Protein AF-A0AAE0B4L6-F1 (afdb_monomer_lite)

pLDDT: mean 79.81, std 15.78, range [35.91, 96.25]

Organism: NCBI:txid43782

Secondary structure (DSSP, 8-state):
--TT-HHHHHHTT-SEE-HHHHHHHHT-S--SSTTHHHHHHHHHIIIIIIS---TTS-EEHHHHHHHHSHHHHHHS-HHHHHHHHHHHHHHHHHTTHHHHHHHHHHHH-TT----------SSHHHHHHHHHHH-HHHHHHH----------------------

InterPro domains:
  IPR015410 Domain of unknown function DUF1985 [PF09331] (6-84)

Radius of gyration: 21.81 Å; chains: 1; bounding box: 64×35×58 Å

Sequence (164 aa):
MVQNGIHQRYFHGIAEVDYEQLRAVLRISVFEEQYDAMKLCLLYMLNWILMGLDEREKVPLWQIRLVEDLDTFDAFPWGAHVYRQSIIGFKNALNGRCVRYERRQQEKGADVHTVETYNIYGLPHALLVFAYEVIPELGTRFGTRRQIELSPHVCEDCTGADSS

Foldseek 3Di:
DPVPFLCCPQVVVDQWAAPVSLVVSLPDPDDPDPCSNVLSVVQVCLACPAQVHDSPDTRGPVSSVCSSPVVSVVVDPSVVVLVVSQVVQVCVFCPCVVVVVVVVCVVPDVPDPDDDDTDGTGPVVVVLVVCLVVPVVCVVPPHDDDPDPDPPPPPPDPPPDDDD

Structure (mmCIF, N/CA/C/O backbone):
data_AF-A0AAE0B4L6-F1
#
_entry.id   AF-A0AAE0B4L6-F1
#
loop_
_atom_site.group_PDB
_atom_site.id
_atom_site.type_symbol
_atom_site.label_atom_id
_atom_site.label_alt_id
_atom_site.label_comp_id
_atom_site.label_asym_id
_atom_site.label_entity_id
_atom_site.label_seq_id
_atom_site.pdbx_PDB_ins_code
_atom_site.Cartn_x
_atom_site.Cartn_y
_atom_site.Cartn_z
_atom_site.occupancy
_atom_site.B_iso_or_equiv
_atom_site.auth_seq_id
_atom_site.auth_comp_id
_atom_site.auth_asym_id
_atom_site.auth_atom_id
_atom_site.pdbx_PDB_model_num
ATOM 1 N N . MET A 1 1 ? 6.727 -12.264 -17.724 1.00 52.06 1 MET A N 1
ATOM 2 C CA . MET A 1 1 ? 7.721 -11.606 -16.848 1.00 52.06 1 MET A CA 1
ATOM 3 C C . MET A 1 1 ? 8.358 -10.500 -17.656 1.00 52.06 1 MET A C 1
ATOM 5 O O . MET A 1 1 ? 8.866 -10.803 -18.731 1.00 52.06 1 MET A O 1
ATOM 9 N N . VAL A 1 2 ? 8.291 -9.256 -17.181 1.00 64.44 2 VAL A N 1
ATOM 10 C CA . VAL A 1 2 ? 9.031 -8.153 -17.803 1.00 64.44 2 VAL A CA 1
ATOM 11 C C . VAL A 1 2 ? 10.515 -8.420 -17.546 1.00 64.44 2 VAL A C 1
ATOM 13 O O . VAL A 1 2 ? 10.955 -8.445 -16.398 1.00 64.44 2 VAL A O 1
ATOM 16 N N . GLN A 1 3 ? 11.278 -8.734 -18.596 1.00 67.62 3 GLN A N 1
ATOM 17 C CA . GLN A 1 3 ? 12.726 -8.892 -18.461 1.00 67.62 3 GLN A CA 1
ATOM 18 C C . GLN A 1 3 ? 13.325 -7.540 -18.055 1.00 67.62 3 GLN A C 1
ATOM 20 O O . GLN A 1 3 ? 12.967 -6.517 -18.632 1.00 67.62 3 GLN A O 1
ATOM 25 N N . ASN A 1 4 ? 14.216 -7.538 -17.057 1.00 79.00 4 ASN A N 1
ATOM 26 C CA . ASN A 1 4 ? 14.834 -6.324 -16.515 1.00 79.00 4 ASN A CA 1
ATOM 27 C C . ASN A 1 4 ? 13.851 -5.284 -15.937 1.00 79.00 4 ASN A C 1
ATOM 29 O O . ASN A 1 4 ? 14.134 -4.101 -16.025 1.00 79.00 4 ASN A O 1
ATOM 33 N N . GLY A 1 5 ? 12.722 -5.673 -15.334 1.00 87.19 5 GLY A N 1
ATOM 34 C CA . GLY A 1 5 ? 11.796 -4.723 -14.691 1.00 87.19 5 GLY A CA 1
ATOM 35 C C . GLY A 1 5 ? 12.376 -3.961 -13.481 1.00 87.19 5 GLY A C 1
ATOM 36 O O . GLY A 1 5 ? 13.512 -4.200 -13.057 1.00 87.19 5 GLY A O 1
ATOM 37 N N . ILE A 1 6 ? 11.587 -3.045 -12.897 1.00 91.56 6 ILE A N 1
ATOM 38 C CA . ILE A 1 6 ? 12.004 -2.224 -11.740 1.00 91.56 6 ILE A CA 1
ATOM 39 C C . ILE A 1 6 ? 12.461 -3.078 -10.553 1.00 91.56 6 ILE A C 1
ATOM 41 O O . ILE A 1 6 ? 13.328 -2.656 -9.786 1.00 91.56 6 ILE A O 1
ATOM 45 N N . HIS A 1 7 ? 11.925 -4.298 -10.426 1.00 91.25 7 HIS A N 1
ATOM 46 C CA . HIS A 1 7 ? 12.322 -5.250 -9.397 1.00 91.25 7 HIS A CA 1
ATOM 47 C C . HIS A 1 7 ? 13.790 -5.662 -9.526 1.00 91.25 7 HIS A C 1
ATOM 49 O O . HIS A 1 7 ? 14.533 -5.694 -8.544 1.00 91.25 7 HIS A O 1
ATOM 55 N N . GLN A 1 8 ? 14.221 -5.934 -10.756 1.00 91.06 8 GLN A N 1
ATOM 56 C CA . GLN A 1 8 ? 15.587 -6.344 -11.046 1.00 91.06 8 GLN A CA 1
ATOM 57 C C . GLN A 1 8 ? 16.552 -5.156 -10.992 1.00 91.06 8 GLN A C 1
ATOM 59 O O . GLN A 1 8 ? 17.636 -5.288 -10.423 1.00 91.06 8 GLN A O 1
ATOM 64 N N . ARG A 1 9 ? 16.158 -4.006 -11.558 1.00 91.50 9 ARG A N 1
ATOM 65 C CA . ARG A 1 9 ? 17.014 -2.812 -11.662 1.00 91.50 9 ARG A CA 1
ATOM 66 C C . ARG A 1 9 ? 17.319 -2.176 -10.310 1.00 91.50 9 ARG A C 1
ATOM 68 O O . ARG A 1 9 ? 18.478 -1.934 -9.995 1.00 91.50 9 ARG A O 1
ATOM 75 N N . TYR A 1 10 ? 16.288 -1.944 -9.498 1.00 91.69 10 TYR A N 1
ATOM 76 C CA . TYR A 1 10 ? 16.421 -1.145 -8.276 1.00 91.69 10 TYR A CA 1
ATOM 77 C C . TYR A 1 10 ? 16.519 -1.966 -6.998 1.00 91.69 10 TYR A C 1
ATOM 79 O O . TYR A 1 10 ? 17.064 -1.490 -6.006 1.00 91.69 10 TYR A O 1
ATOM 87 N N . PHE A 1 11 ? 16.005 -3.196 -7.012 1.00 91.31 11 PHE A N 1
ATOM 88 C CA . PHE A 1 11 ? 15.967 -4.054 -5.828 1.00 91.31 11 PHE A CA 1
ATOM 89 C C . PHE A 1 11 ? 16.789 -5.332 -5.988 1.00 91.31 11 PHE A C 1
ATOM 91 O O . PHE A 1 11 ? 16.707 -6.217 -5.143 1.00 91.31 11 PHE A O 1
ATOM 98 N N . HIS A 1 12 ? 17.573 -5.461 -7.063 1.00 90.06 12 HIS A N 1
ATOM 99 C CA . HIS A 1 12 ? 18.427 -6.626 -7.329 1.00 90.06 12 HIS A CA 1
ATOM 100 C C . HIS A 1 12 ? 17.689 -7.977 -7.256 1.00 90.06 12 HIS A C 1
ATOM 102 O O . HIS A 1 12 ? 18.294 -9.008 -6.963 1.00 90.06 12 HIS A O 1
ATOM 108 N N . GLY A 1 13 ? 16.375 -7.979 -7.497 1.00 86.06 13 GLY A N 1
ATOM 109 C CA . GLY A 1 13 ? 15.559 -9.189 -7.461 1.00 86.06 13 GLY A CA 1
ATOM 110 C C . GLY A 1 13 ? 15.255 -9.745 -6.061 1.00 86.06 13 GLY A C 1
ATOM 111 O O . GLY A 1 13 ? 14.821 -10.895 -5.964 1.00 86.06 13 GLY A O 1
ATOM 112 N N . ILE A 1 14 ? 15.453 -8.985 -4.974 1.00 87.50 14 ILE A N 1
ATOM 113 C CA . ILE A 1 14 ? 15.144 -9.462 -3.608 1.00 87.50 14 ILE A CA 1
ATOM 114 C C . ILE A 1 14 ? 13.656 -9.796 -3.437 1.00 87.50 14 ILE A C 1
ATOM 116 O O . ILE A 1 14 ? 12.787 -9.099 -3.945 1.00 87.50 14 ILE A O 1
ATOM 120 N N . ALA A 1 15 ? 13.332 -10.859 -2.703 1.00 79.38 15 ALA A N 1
ATOM 121 C CA . ALA A 1 15 ? 11.953 -11.353 -2.626 1.00 79.38 15 ALA A CA 1
ATOM 122 C C . ALA A 1 15 ? 10.975 -10.400 -1.914 1.00 79.38 15 ALA A C 1
ATOM 124 O O . ALA A 1 15 ? 9.778 -10.435 -2.189 1.00 79.38 15 ALA A O 1
ATOM 125 N N . GLU A 1 16 ? 11.472 -9.564 -1.007 1.00 82.38 16 GLU A N 1
ATOM 126 C CA . GLU A 1 16 ? 10.663 -8.651 -0.208 1.00 82.38 16 GLU A CA 1
ATOM 127 C C . GLU A 1 16 ? 11.381 -7.307 -0.124 1.00 82.38 16 GLU A C 1
ATOM 129 O O . GLU A 1 16 ? 12.568 -7.269 0.203 1.00 82.38 16 GLU A O 1
ATOM 134 N N . VAL A 1 17 ? 10.660 -6.226 -0.419 1.00 89.81 17 VAL A N 1
ATOM 135 C CA . VAL A 1 17 ? 11.187 -4.857 -0.371 1.00 89.81 17 VAL A CA 1
ATOM 136 C C . VAL A 1 17 ? 10.608 -4.163 0.851 1.00 89.81 17 VAL A C 1
ATOM 138 O O . VAL A 1 17 ? 9.386 -4.106 1.002 1.00 89.81 17 VAL A O 1
ATOM 141 N N . ASP A 1 18 ? 11.465 -3.655 1.729 1.00 90.44 18 ASP A N 1
ATOM 142 C CA . ASP A 1 18 ? 11.025 -2.877 2.888 1.00 90.44 18 ASP A CA 1
ATOM 143 C C . ASP A 1 18 ? 10.821 -1.386 2.557 1.00 90.44 18 ASP A C 1
ATOM 145 O O . ASP A 1 18 ? 11.126 -0.900 1.460 1.00 90.44 18 ASP A O 1
ATOM 149 N N . TYR A 1 19 ? 10.255 -0.660 3.522 1.00 89.44 19 TYR A N 1
ATOM 150 C CA . TYR A 1 19 ? 9.973 0.767 3.402 1.00 89.44 19 TYR A CA 1
ATOM 151 C C . TYR A 1 19 ? 11.219 1.604 3.097 1.00 89.44 19 TYR A C 1
ATOM 153 O O . TYR A 1 19 ? 11.190 2.452 2.203 1.00 89.44 19 TYR A O 1
ATOM 161 N N . GLU A 1 20 ? 12.315 1.375 3.820 1.00 90.62 20 GLU A N 1
ATOM 162 C CA . GLU A 1 20 ? 13.524 2.189 3.688 1.00 90.62 20 GLU A CA 1
ATOM 163 C C . GLU A 1 20 ? 14.239 1.915 2.366 1.00 90.62 20 GLU A C 1
ATOM 165 O O . GLU A 1 20 ? 14.732 2.849 1.734 1.00 90.62 20 GLU A O 1
ATOM 170 N N . GLN A 1 21 ? 14.220 0.672 1.884 1.00 91.62 21 GLN A N 1
ATOM 171 C CA . GLN A 1 21 ? 14.713 0.308 0.559 1.00 91.62 21 GLN A CA 1
ATOM 172 C C . GLN A 1 21 ? 13.936 1.033 -0.541 1.00 91.62 21 GLN A C 1
ATOM 174 O O . GLN A 1 21 ? 14.546 1.694 -1.385 1.00 91.62 21 GLN A O 1
ATOM 179 N N . LEU A 1 22 ? 12.599 0.975 -0.526 1.00 92.50 22 LEU A N 1
ATOM 180 C CA . LEU A 1 22 ? 11.791 1.685 -1.524 1.00 92.50 22 LEU A CA 1
ATOM 181 C C . LEU A 1 22 ? 12.002 3.202 -1.443 1.00 92.50 22 LEU A C 1
ATOM 183 O O . LEU A 1 22 ? 12.164 3.870 -2.467 1.00 92.50 22 LEU A O 1
ATOM 187 N N . ARG A 1 23 ? 12.036 3.756 -0.229 1.00 91.88 23 ARG A N 1
ATOM 188 C CA . ARG A 1 23 ? 12.247 5.188 -0.001 1.00 91.88 23 ARG A CA 1
ATOM 189 C C . ARG A 1 23 ? 13.632 5.646 -0.453 1.00 91.88 23 ARG A C 1
ATOM 191 O O . ARG A 1 23 ? 13.757 6.749 -0.982 1.00 91.88 23 ARG A O 1
ATOM 198 N N . ALA A 1 24 ? 14.660 4.823 -0.261 1.00 92.62 24 ALA A N 1
ATOM 199 C CA . ALA A 1 24 ? 16.007 5.098 -0.742 1.00 92.62 24 ALA A CA 1
ATOM 200 C C . ALA A 1 24 ? 16.040 5.178 -2.272 1.00 92.62 24 ALA A C 1
ATOM 202 O O . ALA A 1 24 ? 16.604 6.131 -2.806 1.00 92.62 24 ALA A O 1
ATOM 203 N N . VAL A 1 25 ? 15.370 4.252 -2.968 1.00 92.94 25 VAL A N 1
ATOM 204 C CA . VAL A 1 25 ? 15.267 4.279 -4.436 1.00 92.94 25 VAL A CA 1
ATOM 205 C C . VAL A 1 25 ? 14.502 5.516 -4.916 1.00 92.94 25 VAL A C 1
ATOM 207 O O . VAL A 1 25 ? 14.948 6.196 -5.836 1.00 92.94 25 VAL A O 1
ATOM 210 N N . LEU A 1 26 ? 13.395 5.875 -4.262 1.00 92.31 26 LEU A N 1
ATOM 211 C CA . LEU A 1 26 ? 12.612 7.071 -4.606 1.00 92.31 26 LEU A CA 1
ATOM 212 C C . LEU A 1 26 ? 13.369 8.394 -4.410 1.00 92.31 26 LEU A C 1
ATOM 214 O O . LEU A 1 26 ? 12.980 9.410 -4.981 1.00 92.31 26 LEU A O 1
ATOM 218 N N . ARG A 1 27 ? 14.438 8.407 -3.604 1.00 91.69 27 ARG A N 1
ATOM 219 C CA . ARG A 1 27 ? 15.303 9.585 -3.415 1.00 91.69 27 ARG A CA 1
ATOM 220 C C . ARG A 1 27 ? 16.350 9.750 -4.516 1.00 91.69 27 ARG A C 1
ATOM 222 O O . ARG A 1 27 ? 17.015 10.785 -4.548 1.00 91.69 27 ARG A O 1
ATOM 229 N N . ILE A 1 28 ? 16.529 8.755 -5.383 1.00 89.00 28 ILE A N 1
ATOM 230 C CA . ILE A 1 28 ? 17.474 8.837 -6.496 1.00 89.00 28 ILE A CA 1
ATOM 231 C C . ILE A 1 28 ? 16.958 9.876 -7.506 1.00 89.00 28 ILE A C 1
ATOM 233 O O . ILE A 1 28 ? 15.764 9.964 -7.777 1.00 89.00 28 ILE A O 1
ATOM 237 N N . SER A 1 29 ? 17.860 10.695 -8.052 1.00 73.31 29 SER A N 1
ATOM 238 C CA . SER A 1 29 ? 17.518 11.780 -8.985 1.00 73.31 29 SER A CA 1
ATOM 239 C C . SER A 1 29 ? 17.454 11.351 -10.453 1.00 73.31 29 SER A C 1
ATOM 241 O O . SER A 1 29 ? 16.950 12.102 -11.285 1.00 73.31 29 SER A O 1
ATOM 243 N N . VAL A 1 30 ? 17.974 10.167 -10.781 1.00 87.94 30 VAL A N 1
ATOM 244 C CA . VAL A 1 30 ? 18.053 9.636 -12.144 1.00 87.94 30 VAL A CA 1
ATOM 245 C C . VAL A 1 30 ? 17.480 8.225 -12.164 1.00 87.94 30 VAL A C 1
ATOM 247 O O . VAL A 1 30 ? 17.988 7.333 -11.487 1.00 87.94 30 VAL A O 1
ATOM 250 N N . PHE A 1 31 ? 16.427 8.035 -12.954 1.00 91.94 31 PHE A N 1
ATOM 251 C CA . PHE A 1 31 ? 15.825 6.733 -13.226 1.00 91.94 31 PHE A CA 1
ATOM 252 C C . PHE A 1 31 ? 16.225 6.259 -14.627 1.00 91.94 31 PHE A C 1
ATOM 254 O O . PHE A 1 31 ? 16.535 7.081 -15.488 1.00 91.94 31 PHE A O 1
ATOM 261 N N . GLU A 1 32 ? 16.253 4.943 -14.841 1.00 88.81 32 GLU A N 1
ATOM 262 C CA . GLU A 1 32 ? 16.696 4.346 -16.104 1.00 88.81 32 GLU A CA 1
ATOM 263 C C . GLU A 1 32 ? 15.618 4.505 -17.179 1.00 88.81 32 GLU A C 1
ATOM 265 O O . GLU A 1 32 ? 15.931 4.878 -18.306 1.00 88.81 32 GLU A O 1
ATOM 270 N N . GLU A 1 33 ? 14.349 4.298 -16.813 1.00 90.75 33 GLU A N 1
ATOM 271 C CA . GLU A 1 33 ? 13.206 4.462 -17.713 1.00 90.75 33 GLU A CA 1
ATOM 272 C C . GLU A 1 33 ? 12.289 5.617 -17.288 1.00 90.75 33 GLU A C 1
ATOM 274 O O . GLU A 1 33 ? 12.120 5.915 -16.101 1.00 90.75 33 GLU A O 1
ATOM 279 N N . GLN A 1 34 ? 11.604 6.215 -18.270 1.00 88.56 34 GLN A N 1
ATOM 280 C CA . GLN A 1 34 ? 10.700 7.360 -18.081 1.00 88.56 34 GLN A CA 1
ATOM 281 C C . GLN A 1 34 ? 9.617 7.118 -17.013 1.00 88.56 34 GLN A C 1
ATOM 283 O O . GLN A 1 34 ? 9.237 8.042 -16.294 1.00 88.56 34 GLN A O 1
ATOM 288 N N . TYR A 1 35 ? 9.106 5.887 -16.913 1.00 91.38 35 TYR A N 1
ATOM 289 C CA . TYR A 1 35 ? 7.986 5.542 -16.031 1.00 91.38 35 TYR A CA 1
ATOM 290 C C . TYR A 1 35 ? 8.407 4.902 -14.705 1.00 91.38 35 TYR A C 1
ATOM 292 O O . TYR A 1 35 ? 7.542 4.582 -13.889 1.00 91.38 35 TYR A O 1
ATOM 300 N N . ASP A 1 36 ? 9.703 4.728 -14.449 1.00 93.38 36 ASP A N 1
ATOM 301 C CA . ASP A 1 36 ? 10.171 4.019 -13.253 1.00 93.38 36 ASP A CA 1
ATOM 302 C C . ASP A 1 36 ? 9.845 4.772 -11.969 1.00 93.38 36 ASP A C 1
ATOM 304 O O . ASP A 1 36 ? 9.314 4.183 -11.028 1.00 93.38 36 ASP A O 1
ATOM 308 N N . ALA A 1 37 ? 10.061 6.089 -11.962 1.00 92.81 37 ALA A N 1
ATOM 309 C CA . ALA A 1 37 ? 9.681 6.942 -10.841 1.00 92.81 37 ALA A CA 1
ATOM 310 C C . ALA A 1 37 ? 8.182 6.815 -10.525 1.00 92.81 37 ALA A C 1
ATOM 312 O O . ALA A 1 37 ? 7.794 6.623 -9.376 1.00 92.81 37 ALA A O 1
ATOM 313 N N . MET A 1 38 ? 7.333 6.864 -11.558 1.00 94.19 38 MET A N 1
ATOM 314 C CA . MET A 1 38 ? 5.882 6.739 -11.412 1.00 94.19 38 MET A CA 1
ATOM 315 C C . MET A 1 38 ? 5.492 5.373 -10.843 1.00 94.19 38 MET A C 1
ATOM 317 O O . MET A 1 38 ? 4.707 5.308 -9.901 1.00 94.19 38 MET A O 1
ATOM 321 N N . LYS A 1 39 ? 6.064 4.288 -11.371 1.00 94.81 39 LYS A N 1
ATOM 322 C CA . LYS A 1 39 ? 5.835 2.920 -10.893 1.00 94.81 39 LYS A CA 1
ATOM 323 C C . LYS A 1 39 ? 6.205 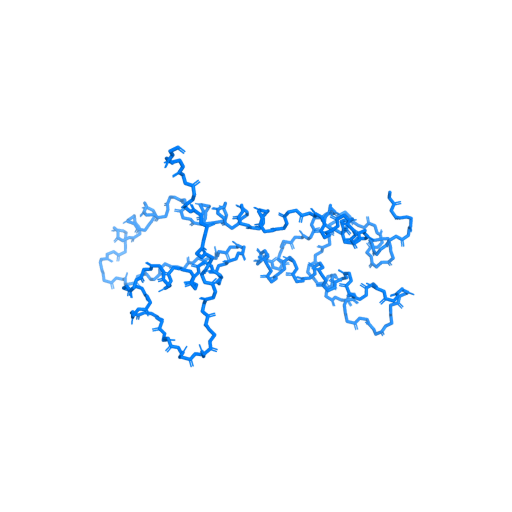2.766 -9.413 1.00 94.81 39 LYS A C 1
ATOM 325 O O . LYS A 1 39 ? 5.409 2.280 -8.611 1.00 94.81 39 LYS A O 1
ATOM 330 N N . LEU A 1 40 ? 7.377 3.253 -9.017 1.00 94.25 40 LEU A N 1
ATOM 331 C CA . LEU A 1 40 ? 7.816 3.233 -7.620 1.00 94.25 40 LEU A CA 1
ATOM 332 C C . LEU A 1 40 ? 6.910 4.089 -6.718 1.00 94.25 40 LEU A C 1
ATOM 334 O O . LEU A 1 40 ? 6.575 3.671 -5.608 1.00 94.25 40 LEU A O 1
ATOM 338 N N . CYS A 1 41 ? 6.451 5.246 -7.204 1.00 94.00 41 CYS A N 1
ATOM 339 C CA . CYS A 1 41 ? 5.470 6.075 -6.503 1.00 94.00 41 CYS A CA 1
ATOM 340 C C . CYS A 1 41 ? 4.125 5.356 -6.337 1.00 94.00 41 CYS A C 1
ATOM 342 O O . CYS A 1 41 ? 3.537 5.425 -5.261 1.00 94.00 41 CYS A O 1
ATOM 344 N N . LEU A 1 42 ? 3.645 4.631 -7.353 1.00 94.75 42 LEU A N 1
ATOM 345 C CA . LEU A 1 42 ? 2.422 3.829 -7.254 1.00 94.75 42 LEU A CA 1
ATOM 346 C C . LEU A 1 42 ? 2.557 2.737 -6.188 1.00 94.75 42 LEU A C 1
ATOM 348 O O . LEU A 1 42 ? 1.658 2.599 -5.361 1.00 94.75 42 LEU A O 1
ATOM 352 N N . LEU A 1 43 ? 3.692 2.025 -6.139 1.00 94.12 43 LEU A N 1
ATOM 353 C CA . LEU A 1 43 ? 3.972 1.056 -5.068 1.00 94.12 43 LEU A CA 1
ATOM 354 C C . LEU A 1 43 ? 3.940 1.709 -3.688 1.00 94.12 43 LEU A C 1
ATOM 356 O O . LEU A 1 43 ? 3.325 1.162 -2.770 1.00 94.12 43 LEU A O 1
ATOM 360 N N . TYR A 1 44 ? 4.568 2.877 -3.551 1.00 92.75 44 TYR A N 1
ATOM 361 C CA . TYR A 1 44 ? 4.603 3.621 -2.297 1.00 92.75 44 TYR A CA 1
ATOM 362 C C . TYR A 1 44 ? 3.202 4.053 -1.847 1.00 92.75 44 TYR A C 1
ATOM 364 O O . TYR A 1 44 ? 2.786 3.764 -0.723 1.00 92.75 44 TYR A O 1
ATOM 372 N N . MET A 1 45 ? 2.444 4.701 -2.736 1.00 90.81 45 MET A N 1
ATOM 373 C CA . MET A 1 45 ? 1.090 5.159 -2.429 1.00 90.81 45 MET A CA 1
ATOM 374 C C . MET A 1 45 ? 0.170 3.986 -2.093 1.00 90.81 45 MET A C 1
ATOM 376 O O . MET A 1 45 ? -0.556 4.033 -1.103 1.00 90.81 45 MET A O 1
ATOM 380 N N . LEU A 1 46 ? 0.229 2.905 -2.869 1.00 91.19 46 LEU A N 1
ATOM 381 C CA . LEU A 1 46 ? -0.576 1.717 -2.623 1.00 91.19 46 LEU A CA 1
ATOM 382 C C . LEU A 1 46 ? -0.307 1.132 -1.228 1.00 91.19 46 LEU A C 1
ATOM 384 O O . LEU A 1 46 ? -1.246 0.859 -0.483 1.00 91.19 46 LEU A O 1
ATOM 388 N N . ASN A 1 47 ? 0.963 0.956 -0.863 1.00 89.44 47 ASN A N 1
ATOM 389 C CA . ASN A 1 47 ? 1.329 0.254 0.362 1.00 89.44 47 ASN A CA 1
ATOM 390 C C . ASN A 1 47 ? 1.126 1.099 1.625 1.00 89.44 47 ASN A C 1
ATOM 392 O O . ASN A 1 47 ? 0.408 0.677 2.534 1.00 89.44 47 ASN A O 1
ATOM 396 N N . TRP A 1 48 ? 1.685 2.305 1.677 1.00 86.62 48 TRP A N 1
ATOM 397 C CA . TRP A 1 48 ? 1.681 3.101 2.912 1.00 86.62 48 TRP A CA 1
ATOM 398 C C . TRP A 1 48 ? 0.540 4.110 2.999 1.00 86.62 48 TRP A C 1
ATOM 400 O O . TRP A 1 48 ? 0.130 4.451 4.104 1.00 86.62 48 TRP A O 1
ATOM 410 N N . ILE A 1 49 ? -0.016 4.566 1.873 1.00 83.62 49 ILE A N 1
ATOM 411 C CA . ILE A 1 49 ? -1.145 5.510 1.896 1.00 83.62 49 ILE A CA 1
ATOM 412 C C . ILE A 1 49 ? -2.472 4.752 1.850 1.00 83.62 49 ILE A C 1
ATOM 414 O O . ILE A 1 49 ? -3.338 4.974 2.693 1.00 83.62 49 ILE A O 1
ATOM 418 N N . LEU A 1 50 ? -2.637 3.850 0.880 1.00 83.75 50 LEU A N 1
ATOM 419 C CA . LEU A 1 50 ? -3.925 3.211 0.612 1.00 83.75 50 LEU A CA 1
ATOM 420 C C . LEU A 1 50 ? -4.177 1.979 1.491 1.00 83.75 50 LEU A C 1
ATOM 422 O O . LEU A 1 50 ? -5.286 1.792 1.987 1.00 83.75 50 LEU A O 1
ATOM 426 N N . MET A 1 51 ? -3.161 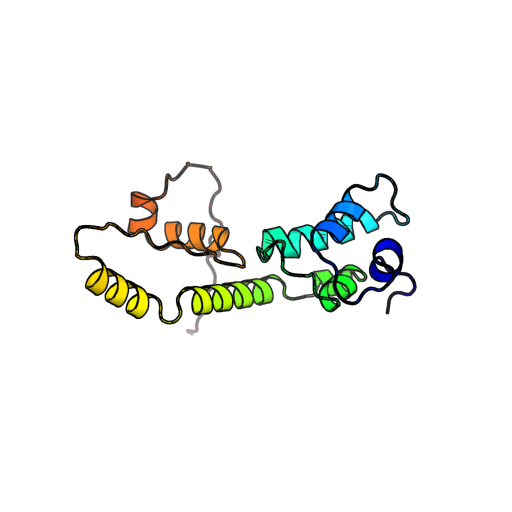1.136 1.687 1.00 83.12 51 MET A N 1
ATOM 427 C CA . MET A 1 51 ? -3.232 -0.018 2.591 1.00 83.12 51 MET A CA 1
ATOM 428 C C . MET A 1 51 ? -2.768 0.313 4.014 1.00 83.12 51 MET A C 1
ATOM 430 O O . MET A 1 51 ? -2.959 -0.505 4.912 1.00 83.12 51 MET A O 1
ATOM 434 N N . GLY A 1 52 ? -2.195 1.499 4.235 1.00 79.44 52 GLY A N 1
ATOM 435 C CA . GLY A 1 52 ? -1.765 1.961 5.552 1.00 79.44 52 GLY A CA 1
ATOM 436 C C . GLY A 1 52 ? -0.749 1.041 6.227 1.00 79.44 52 GLY A C 1
ATOM 437 O O . GLY A 1 52 ? -0.793 0.933 7.447 1.00 79.44 52 GLY A O 1
ATOM 438 N N . LEU A 1 53 ? 0.088 0.329 5.461 1.00 81.62 53 LEU A N 1
ATOM 439 C CA . LEU A 1 53 ? 1.056 -0.634 5.993 1.00 81.62 53 LEU A CA 1
ATOM 440 C C . LEU A 1 53 ? 1.985 0.008 7.029 1.00 81.62 53 LEU A C 1
ATOM 442 O O . LEU A 1 53 ? 2.375 1.168 6.908 1.00 81.62 53 LEU A O 1
ATOM 446 N N . ASP A 1 54 ? 2.348 -0.775 8.045 1.00 79.75 54 ASP A N 1
ATOM 447 C CA . ASP A 1 54 ? 3.399 -0.395 8.989 1.00 79.75 54 ASP A CA 1
ATOM 448 C C . ASP A 1 54 ? 4.744 -0.306 8.245 1.00 79.75 54 ASP A C 1
ATOM 450 O O . ASP A 1 54 ? 4.983 -1.058 7.301 1.00 79.75 54 ASP A O 1
ATOM 454 N N . GLU A 1 55 ? 5.660 0.562 8.674 1.00 78.31 55 GLU A N 1
ATOM 455 C CA . GLU A 1 55 ? 7.015 0.641 8.097 1.00 78.31 55 GLU A CA 1
ATOM 456 C C . GLU A 1 55 ? 7.794 -0.678 8.262 1.00 78.31 55 GLU A C 1
ATOM 458 O O . GLU A 1 55 ? 8.752 -0.938 7.535 1.00 78.31 55 GLU A O 1
ATOM 463 N N . ARG A 1 56 ? 7.367 -1.526 9.208 1.00 81.62 56 ARG A N 1
ATOM 464 C CA . ARG A 1 56 ? 7.909 -2.875 9.438 1.00 81.62 56 ARG A CA 1
ATOM 465 C C . ARG A 1 56 ? 7.424 -3.910 8.428 1.00 81.62 56 ARG A C 1
ATOM 467 O O . ARG A 1 56 ? 8.053 -4.961 8.299 1.00 81.62 56 ARG A O 1
ATOM 474 N N . GLU A 1 57 ? 6.298 -3.650 7.774 1.00 84.75 57 GLU A N 1
ATOM 475 C CA . GLU A 1 57 ? 5.739 -4.551 6.776 1.00 84.75 57 GLU A CA 1
ATOM 476 C C . GLU A 1 57 ? 6.453 -4.360 5.438 1.00 84.75 57 GLU A C 1
ATOM 478 O O . GLU A 1 57 ? 6.880 -3.261 5.074 1.00 84.75 57 GLU A O 1
ATOM 483 N N . LYS A 1 58 ? 6.589 -5.455 4.693 1.00 89.44 58 LYS A N 1
ATOM 484 C CA . LYS A 1 58 ? 7.295 -5.458 3.412 1.00 89.44 58 LYS A CA 1
ATOM 485 C C . LYS A 1 58 ? 6.314 -5.504 2.255 1.00 89.44 58 LYS A C 1
ATOM 487 O O . LYS A 1 58 ? 5.274 -6.159 2.329 1.00 89.44 58 LYS A O 1
ATOM 492 N N . VAL A 1 59 ? 6.683 -4.860 1.153 1.00 90.31 59 VAL A N 1
ATOM 493 C CA . VAL A 1 59 ? 5.913 -4.905 -0.088 1.00 90.31 59 VAL A CA 1
ATOM 494 C C . VAL A 1 59 ? 5.996 -6.318 -0.659 1.00 90.31 59 VAL A C 1
ATOM 496 O O . VAL A 1 59 ? 7.098 -6.808 -0.941 1.00 90.31 59 VAL A O 1
ATOM 499 N N . PRO A 1 60 ? 4.857 -6.996 -0.861 1.00 89.19 60 PRO A N 1
ATOM 500 C CA . PRO A 1 60 ? 4.867 -8.339 -1.399 1.00 89.19 60 PRO A CA 1
ATOM 501 C C . PRO A 1 60 ? 5.243 -8.318 -2.884 1.00 89.19 60 PRO A C 1
ATOM 503 O O . PRO A 1 60 ? 4.760 -7.496 -3.666 1.00 89.19 60 PRO A O 1
ATOM 506 N N . LEU A 1 61 ? 6.053 -9.293 -3.300 1.00 89.69 61 LEU A N 1
ATOM 507 C CA . LEU A 1 61 ? 6.603 -9.381 -4.657 1.00 89.69 61 LEU A CA 1
ATOM 508 C C . LEU A 1 61 ? 5.552 -9.307 -5.773 1.00 89.69 61 LEU A C 1
ATOM 510 O O . LEU A 1 61 ? 5.813 -8.766 -6.846 1.00 89.69 61 LEU A O 1
ATOM 514 N N . TRP A 1 62 ? 4.359 -9.859 -5.541 1.00 91.12 62 TRP A N 1
ATOM 515 C CA . TRP A 1 62 ? 3.297 -9.843 -6.544 1.00 91.12 62 TRP A CA 1
ATOM 516 C C . TRP A 1 62 ? 2.841 -8.420 -6.885 1.00 91.12 62 TRP A C 1
ATOM 518 O O . TRP A 1 62 ? 2.511 -8.184 -8.039 1.00 91.12 62 TRP A O 1
ATOM 528 N N . GLN A 1 63 ? 2.880 -7.472 -5.943 1.00 91.81 63 GLN A N 1
ATOM 529 C CA . GLN A 1 63 ? 2.530 -6.070 -6.207 1.00 91.81 63 GLN A CA 1
ATOM 530 C C . GLN A 1 63 ? 3.605 -5.369 -7.029 1.00 91.81 63 GLN A C 1
ATOM 532 O O . GLN A 1 63 ? 3.280 -4.621 -7.946 1.00 91.81 63 GLN A O 1
ATOM 537 N N . ILE A 1 64 ? 4.878 -5.654 -6.740 1.00 92.00 64 ILE A N 1
ATOM 538 C CA . ILE A 1 64 ? 6.013 -5.125 -7.507 1.00 92.00 64 ILE A CA 1
ATOM 539 C C . ILE A 1 64 ? 5.891 -5.563 -8.968 1.00 92.00 64 ILE A C 1
ATOM 541 O O . ILE A 1 64 ? 5.956 -4.737 -9.873 1.00 92.00 64 ILE A O 1
ATOM 545 N N . ARG A 1 65 ? 5.618 -6.853 -9.188 1.00 90.56 65 ARG A N 1
ATOM 546 C CA . ARG A 1 65 ? 5.386 -7.415 -10.526 1.00 90.56 65 ARG A CA 1
ATOM 547 C C . ARG A 1 65 ? 4.154 -6.841 -11.209 1.00 90.56 65 ARG A C 1
ATOM 549 O O . ARG A 1 65 ? 4.139 -6.727 -12.426 1.00 90.56 65 ARG A O 1
ATOM 556 N N . LEU A 1 66 ? 3.122 -6.514 -10.438 1.00 93.62 66 LEU A N 1
ATOM 557 C CA . LEU A 1 66 ? 1.901 -5.936 -10.974 1.00 93.62 66 LEU A CA 1
ATOM 558 C C . LEU A 1 66 ? 2.173 -4.533 -11.524 1.00 93.62 66 LEU A C 1
ATOM 560 O O . LEU A 1 66 ? 1.808 -4.244 -12.647 1.00 93.62 66 LEU A O 1
ATOM 564 N N . VAL A 1 67 ? 2.905 -3.700 -10.784 1.00 93.88 67 VAL A N 1
ATOM 565 C CA . VAL A 1 67 ? 3.286 -2.343 -11.212 1.00 93.88 67 VAL A CA 1
ATOM 566 C C . VAL A 1 67 ? 4.248 -2.325 -12.412 1.00 93.88 67 VAL A C 1
ATOM 568 O O . VAL A 1 67 ? 4.320 -1.336 -13.146 1.00 93.88 67 VAL A O 1
ATOM 571 N N . GLU A 1 68 ? 5.002 -3.402 -12.646 1.00 92.38 68 GLU A N 1
ATOM 572 C CA . GLU A 1 68 ? 5.839 -3.519 -13.845 1.00 92.38 68 GLU A CA 1
ATOM 573 C C . GLU A 1 68 ? 5.016 -3.498 -15.140 1.00 92.38 68 GLU A C 1
ATOM 575 O O . GLU A 1 68 ? 5.508 -2.964 -16.141 1.00 92.38 68 GLU A O 1
ATOM 580 N N . ASP A 1 69 ? 3.778 -3.993 -15.088 1.00 92.75 69 ASP A N 1
ATOM 581 C CA . ASP A 1 69 ? 2.799 -4.020 -16.172 1.00 92.75 69 ASP A CA 1
ATOM 582 C C . ASP A 1 69 ? 1.558 -3.192 -15.797 1.00 92.75 69 ASP A C 1
ATOM 584 O O . ASP A 1 69 ? 0.635 -3.670 -15.137 1.00 92.75 69 ASP A O 1
ATOM 588 N N . LEU A 1 70 ? 1.554 -1.925 -16.216 1.00 92.25 70 LEU A N 1
ATOM 589 C CA . LEU A 1 70 ? 0.527 -0.961 -15.821 1.00 92.25 70 LEU A CA 1
ATOM 590 C C . LEU A 1 70 ? -0.879 -1.359 -16.285 1.00 92.25 70 LEU A C 1
ATOM 592 O O . LEU A 1 70 ? -1.829 -1.097 -15.558 1.00 92.25 70 LEU A O 1
ATOM 596 N N . ASP A 1 71 ? -1.018 -2.060 -17.413 1.00 93.75 71 ASP A N 1
ATOM 597 C CA . ASP A 1 71 ? -2.329 -2.521 -17.882 1.00 93.75 71 ASP A CA 1
ATOM 598 C C . ASP A 1 71 ? -2.923 -3.547 -16.905 1.00 93.75 71 ASP A C 1
ATOM 600 O O . ASP A 1 71 ? -4.098 -3.483 -16.533 1.00 93.75 71 ASP A O 1
ATOM 604 N N . THR A 1 72 ? -2.091 -4.474 -16.420 1.00 94.31 72 THR A N 1
ATOM 605 C CA . THR A 1 72 ? -2.506 -5.452 -15.406 1.00 94.31 72 THR A CA 1
ATOM 606 C C . THR A 1 72 ? -2.697 -4.791 -14.034 1.00 94.31 72 THR A C 1
ATOM 608 O O . THR A 1 72 ? -3.592 -5.185 -13.281 1.00 94.31 72 THR A O 1
ATOM 611 N N . PHE A 1 73 ? -1.893 -3.776 -13.700 1.00 94.62 73 PHE A N 1
ATOM 612 C CA . PHE A 1 73 ? -2.072 -2.974 -12.487 1.00 94.62 73 PHE A CA 1
ATOM 613 C C . PHE A 1 73 ? -3.409 -2.238 -12.469 1.00 94.62 73 PHE A C 1
ATOM 615 O O . PHE A 1 73 ? -4.115 -2.313 -11.464 1.00 94.62 73 PHE A O 1
ATOM 622 N N . ASP A 1 74 ? -3.777 -1.579 -13.562 1.00 93.44 74 ASP A N 1
ATOM 623 C CA . ASP A 1 74 ? -5.012 -0.802 -13.665 1.00 93.44 74 ASP A CA 1
ATOM 624 C C . ASP A 1 74 ? -6.250 -1.707 -13.743 1.00 93.44 74 ASP A C 1
ATOM 626 O O . ASP A 1 74 ? -7.304 -1.377 -13.196 1.00 93.44 74 ASP A O 1
ATOM 630 N N . ALA A 1 75 ? -6.121 -2.892 -14.350 1.00 96.25 75 ALA A N 1
ATOM 631 C CA . ALA A 1 75 ? -7.181 -3.898 -14.372 1.00 96.25 75 ALA A CA 1
ATOM 632 C C . ALA A 1 75 ? -7.392 -4.601 -13.016 1.00 96.25 75 ALA A C 1
ATOM 634 O O . ALA A 1 75 ? -8.419 -5.260 -12.809 1.00 96.25 75 ALA A O 1
ATOM 635 N N . PHE A 1 76 ? -6.436 -4.508 -12.086 1.00 95.00 76 PHE A N 1
ATOM 636 C CA . PHE A 1 76 ? -6.550 -5.165 -10.789 1.00 95.00 76 PHE A CA 1
ATOM 637 C C . PHE A 1 76 ? -7.638 -4.498 -9.927 1.00 95.00 76 PHE A C 1
ATOM 639 O O . PHE A 1 76 ? -7.689 -3.272 -9.823 1.00 95.00 76 PHE A O 1
ATOM 646 N N . PRO A 1 77 ? -8.497 -5.271 -9.231 1.00 95.12 77 PRO A N 1
ATOM 647 C CA . PRO A 1 77 ? -9.605 -4.723 -8.450 1.00 95.12 77 PRO A CA 1
ATOM 648 C C . PRO A 1 77 ? -9.131 -4.134 -7.106 1.00 95.12 77 PRO A C 1
ATOM 650 O O . PRO A 1 77 ? -9.493 -4.626 -6.029 1.00 95.12 77 PRO A O 1
ATOM 653 N N . TRP A 1 78 ? -8.333 -3.061 -7.152 1.00 91.00 78 TRP A N 1
ATOM 654 C CA . TRP A 1 78 ? -7.721 -2.421 -5.982 1.00 91.00 78 TRP A CA 1
ATOM 655 C C . TRP A 1 78 ? -8.740 -2.045 -4.914 1.00 91.00 78 TRP A C 1
ATOM 657 O O . TRP A 1 78 ? -8.530 -2.355 -3.744 1.00 91.00 78 TRP A O 1
ATOM 667 N N . GLY A 1 79 ? -9.874 -1.459 -5.307 1.00 88.25 79 GLY A N 1
ATOM 668 C CA . GLY A 1 79 ? -10.927 -1.071 -4.367 1.00 88.25 79 GLY A CA 1
ATOM 669 C C . GLY A 1 79 ? -11.436 -2.252 -3.536 1.00 88.25 79 GLY A C 1
ATOM 670 O O . GLY A 1 79 ? -11.457 -2.190 -2.307 1.00 88.25 79 GLY A O 1
ATOM 671 N N . ALA A 1 80 ? -11.768 -3.371 -4.188 1.00 91.56 80 ALA A N 1
ATOM 672 C CA . ALA A 1 80 ? -12.238 -4.573 -3.502 1.00 91.56 80 ALA A CA 1
ATOM 673 C C . ALA A 1 80 ? -11.140 -5.215 -2.637 1.00 91.56 80 ALA A C 1
ATOM 675 O O . ALA A 1 80 ? -11.420 -5.697 -1.535 1.00 91.56 80 ALA A O 1
ATOM 676 N N . HIS A 1 81 ? -9.891 -5.212 -3.116 1.00 90.94 81 HIS A N 1
ATOM 677 C CA . HIS A 1 81 ? -8.753 -5.742 -2.369 1.00 90.94 81 HIS A CA 1
ATOM 678 C C . HIS A 1 81 ? -8.499 -4.941 -1.087 1.00 90.94 81 HIS A C 1
ATOM 680 O O . HIS A 1 81 ? -8.479 -5.512 0.004 1.00 90.94 81 HIS A O 1
ATOM 686 N N . VAL A 1 82 ? -8.370 -3.618 -1.201 1.00 88.12 82 VAL A N 1
ATOM 687 C CA . VAL A 1 82 ? -8.096 -2.723 -0.070 1.00 88.12 82 VAL A CA 1
ATOM 688 C C . VAL A 1 82 ? -9.261 -2.712 0.916 1.00 88.12 82 VAL A C 1
ATOM 690 O O . VAL A 1 82 ? -9.037 -2.757 2.127 1.00 88.12 82 VAL A O 1
ATOM 693 N N . TYR A 1 83 ? -10.506 -2.729 0.431 1.00 86.75 83 TYR A N 1
ATOM 694 C CA . TYR A 1 83 ? -11.678 -2.852 1.297 1.00 86.75 83 TYR A CA 1
ATOM 695 C C . TYR A 1 83 ? -11.630 -4.144 2.122 1.00 86.75 83 TYR A C 1
ATOM 697 O O . TYR A 1 83 ? -11.774 -4.113 3.346 1.00 86.75 83 TYR A O 1
ATOM 7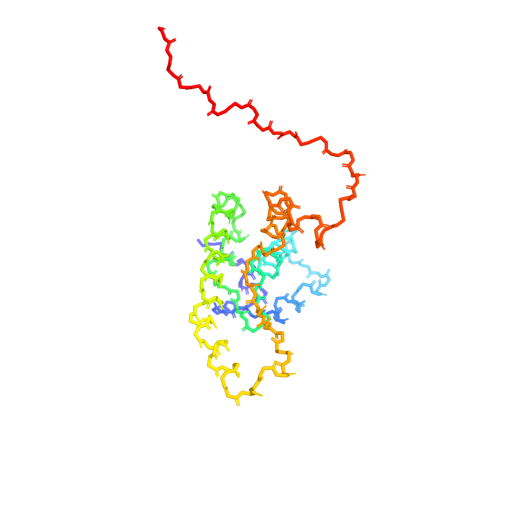05 N N . ARG A 1 84 ? -11.343 -5.284 1.480 1.00 89.25 84 ARG A N 1
ATOM 706 C CA . ARG A 1 84 ? -11.199 -6.571 2.172 1.00 89.25 84 ARG A CA 1
ATOM 707 C C . ARG A 1 84 ? -10.095 -6.527 3.230 1.00 89.25 84 ARG A C 1
ATOM 709 O O . ARG A 1 84 ? -10.342 -6.965 4.354 1.00 89.25 84 ARG A O 1
ATOM 716 N N . GLN A 1 85 ? -8.914 -6.002 2.891 1.00 86.62 85 GLN A N 1
ATOM 717 C CA . GLN A 1 85 ? -7.804 -5.871 3.844 1.00 86.62 85 GLN A CA 1
ATOM 718 C C . GLN A 1 85 ? -8.184 -4.986 5.030 1.00 86.62 85 GLN A C 1
ATOM 720 O O . GLN A 1 85 ? -7.940 -5.364 6.174 1.00 86.62 85 GLN A O 1
ATOM 725 N N . SER A 1 86 ? -8.873 -3.874 4.767 1.00 84.06 86 SER A N 1
ATOM 726 C CA . SER A 1 86 ? -9.371 -2.974 5.809 1.00 84.06 86 SER A CA 1
ATOM 727 C C . SER A 1 86 ? -10.272 -3.735 6.783 1.00 84.06 86 SER A C 1
ATOM 729 O O . SER A 1 86 ? -9.997 -3.762 7.979 1.00 84.06 86 SER A O 1
ATOM 731 N N . ILE A 1 87 ? -11.302 -4.437 6.291 1.00 86.69 87 ILE A N 1
ATOM 732 C CA . ILE A 1 87 ? -12.234 -5.202 7.139 1.00 86.69 87 ILE A CA 1
ATOM 733 C C . ILE A 1 87 ? -11.519 -6.279 7.965 1.00 86.69 87 ILE A C 1
ATOM 735 O O . ILE A 1 87 ? -11.849 -6.468 9.139 1.00 86.69 87 ILE A O 1
ATOM 739 N N . ILE A 1 88 ? -10.542 -6.984 7.386 1.00 87.31 88 ILE A N 1
ATOM 740 C CA . ILE A 1 88 ? -9.726 -7.962 8.121 1.00 87.31 88 ILE A CA 1
ATOM 741 C C . ILE A 1 88 ? -8.931 -7.259 9.228 1.00 87.31 88 ILE A C 1
ATOM 743 O O . ILE A 1 88 ? -8.964 -7.706 10.376 1.00 87.31 88 ILE A O 1
ATOM 747 N N . GLY A 1 89 ? -8.290 -6.132 8.909 1.00 83.56 89 GLY A N 1
ATOM 748 C CA . GLY A 1 89 ? -7.581 -5.285 9.865 1.00 83.56 89 GLY A CA 1
ATOM 749 C C . GLY A 1 89 ? -8.472 -4.850 11.029 1.00 83.56 89 GLY A C 1
ATOM 750 O O . GLY A 1 89 ? -8.097 -5.046 12.183 1.00 83.56 89 GLY A O 1
ATOM 751 N N . PHE A 1 90 ? -9.687 -4.363 10.755 1.00 83.38 90 PHE A N 1
ATOM 752 C CA . PHE A 1 90 ? -10.662 -4.001 11.793 1.00 83.38 90 PHE A CA 1
ATOM 753 C C . PHE A 1 90 ? -11.054 -5.187 12.666 1.00 83.38 90 PHE A C 1
ATOM 755 O O . PHE A 1 90 ? -11.038 -5.078 13.892 1.00 83.38 90 PHE A O 1
ATOM 762 N N . LYS A 1 91 ? -11.394 -6.329 12.058 1.00 86.75 91 LYS A N 1
ATOM 763 C CA . LYS A 1 91 ? -11.766 -7.534 12.811 1.00 86.75 91 LYS A CA 1
ATOM 764 C C . LYS A 1 91 ? -10.637 -7.966 13.737 1.00 86.75 91 LYS A C 1
ATOM 766 O O . LYS A 1 91 ? -10.887 -8.210 14.913 1.00 86.75 91 LYS A O 1
ATOM 771 N N . ASN A 1 92 ? -9.406 -7.995 13.234 1.00 86.56 92 ASN A N 1
ATOM 772 C CA . ASN A 1 92 ? -8.229 -8.359 14.017 1.00 86.56 92 ASN A CA 1
ATOM 773 C C . ASN A 1 92 ? -7.963 -7.349 15.134 1.00 86.56 92 ASN A C 1
ATOM 775 O O . ASN A 1 92 ? -7.728 -7.748 16.275 1.00 86.56 92 ASN A O 1
ATOM 779 N N . ALA A 1 93 ? -8.067 -6.054 14.829 1.00 83.69 93 ALA A N 1
ATOM 780 C CA . ALA A 1 93 ? -7.897 -4.999 15.811 1.00 83.69 93 ALA A CA 1
ATOM 781 C C . ALA A 1 93 ? -8.947 -5.100 16.922 1.00 83.69 93 ALA A C 1
ATOM 783 O O . ALA A 1 93 ? -8.618 -4.844 18.072 1.00 83.69 93 ALA A O 1
ATOM 784 N N . LEU A 1 94 ? -10.198 -5.454 16.628 1.00 84.69 94 LEU A N 1
ATOM 785 C CA . LEU A 1 94 ? -11.279 -5.519 17.622 1.00 84.69 94 LEU A CA 1
ATOM 786 C C . LEU A 1 94 ? -11.390 -6.881 18.328 1.00 84.69 94 LEU A C 1
ATOM 788 O O . LEU A 1 94 ? -12.053 -6.981 19.363 1.00 84.69 94 LEU A O 1
ATOM 792 N N . ASN A 1 95 ? -10.731 -7.921 17.814 1.00 88.56 95 ASN A N 1
ATOM 793 C CA . ASN A 1 95 ? -10.901 -9.285 18.300 1.00 88.56 95 ASN A CA 1
ATOM 794 C C . ASN A 1 95 ? -10.555 -9.428 19.794 1.00 88.56 95 ASN A C 1
ATOM 796 O O . ASN A 1 95 ? -9.434 -9.162 20.236 1.00 88.56 95 ASN A O 1
ATOM 800 N N . GLY A 1 96 ? -11.541 -9.864 20.582 1.00 84.44 96 GLY A N 1
ATOM 801 C CA . GLY A 1 96 ? -11.406 -10.092 22.020 1.00 84.44 96 GLY A CA 1
ATOM 802 C C . GLY A 1 96 ? -11.151 -8.828 22.846 1.00 84.44 96 GLY A C 1
ATOM 803 O O . GLY A 1 96 ? -10.787 -8.946 24.018 1.00 84.44 96 GLY A O 1
ATOM 804 N N . ARG A 1 97 ? -11.305 -7.621 22.279 1.00 82.94 97 ARG A N 1
ATOM 805 C CA . ARG A 1 97 ? -10.960 -6.392 23.004 1.00 82.94 97 ARG A CA 1
ATOM 806 C C . ARG A 1 97 ? -11.961 -5.964 24.060 1.00 82.94 97 ARG A C 1
ATOM 808 O O . ARG A 1 97 ? -11.502 -5.515 25.102 1.00 82.94 97 ARG A O 1
ATOM 815 N N . CYS A 1 98 ? -13.261 -6.171 23.860 1.00 82.81 98 CYS A N 1
ATOM 816 C CA . CYS A 1 98 ? -14.257 -5.915 24.909 1.00 82.81 98 CYS A CA 1
ATOM 817 C C . CYS A 1 98 ? -13.911 -6.695 26.185 1.00 82.81 98 CYS A C 1
ATOM 819 O O . CYS A 1 98 ? -13.743 -6.106 27.246 1.00 82.81 98 CYS A O 1
ATOM 821 N N . VAL A 1 99 ? -13.628 -7.994 26.042 1.00 86.31 99 VAL A N 1
ATOM 822 C CA . VAL A 1 99 ? -13.236 -8.868 27.159 1.00 86.31 99 VAL A CA 1
ATOM 823 C C . VAL A 1 99 ? -11.943 -8.390 27.835 1.00 86.31 99 VAL A C 1
ATOM 825 O O . VAL A 1 99 ? -11.845 -8.345 29.060 1.00 86.31 99 VAL A O 1
ATOM 828 N N . ARG A 1 100 ? -10.925 -7.995 27.053 1.00 84.62 100 ARG A N 1
ATOM 829 C CA . ARG A 1 100 ? -9.658 -7.468 27.601 1.00 84.62 100 ARG A CA 1
ATOM 830 C C . ARG A 1 100 ? -9.842 -6.132 28.322 1.00 84.62 100 ARG A C 1
ATOM 832 O O . ARG A 1 100 ? -9.130 -5.882 29.294 1.00 84.62 100 ARG A O 1
ATOM 839 N N . TYR A 1 101 ? -10.735 -5.280 27.826 1.00 81.50 101 TYR A N 1
ATOM 840 C CA . TYR A 1 101 ? -11.069 -3.998 28.436 1.00 81.50 101 TYR A CA 1
ATOM 841 C C . TYR A 1 101 ? -11.780 -4.202 29.775 1.00 81.50 101 TYR A C 1
ATOM 843 O O . TYR A 1 101 ? -11.302 -3.701 30.789 1.00 81.50 101 TYR A O 1
ATOM 851 N N . GLU A 1 102 ? -12.838 -5.015 29.800 1.00 83.94 102 GLU A N 1
ATOM 852 C CA . GLU A 1 102 ? -13.590 -5.349 31.016 1.00 83.94 102 GLU A CA 1
ATOM 853 C C . GLU A 1 102 ? -12.682 -5.943 32.098 1.00 83.94 102 GLU A C 1
ATOM 855 O O . GLU A 1 102 ? -12.707 -5.496 33.244 1.00 83.94 102 GLU A O 1
ATOM 860 N N . ARG A 1 103 ? -11.798 -6.878 31.727 1.00 84.62 103 ARG A N 1
ATOM 861 C CA . ARG A 1 103 ? -10.806 -7.439 32.653 1.00 84.62 103 ARG A CA 1
ATOM 862 C C . ARG A 1 103 ? -9.868 -6.365 33.223 1.00 84.62 103 ARG A C 1
ATOM 864 O O . ARG A 1 103 ? -9.624 -6.344 34.423 1.00 84.62 103 ARG A O 1
ATOM 871 N N . ARG A 1 104 ? -9.364 -5.442 32.393 1.00 79.88 104 ARG A N 1
ATOM 872 C CA . ARG A 1 104 ? -8.484 -4.349 32.859 1.00 79.88 104 ARG A CA 1
ATOM 873 C C . ARG A 1 104 ? -9.201 -3.375 33.794 1.00 79.88 104 ARG A C 1
ATOM 875 O O . ARG A 1 104 ? -8.576 -2.877 34.725 1.00 79.88 104 ARG A O 1
ATOM 882 N N . GLN A 1 105 ? -10.484 -3.117 33.551 1.00 78.25 105 GLN A N 1
ATOM 883 C CA . GLN A 1 105 ? -11.324 -2.294 34.424 1.00 78.25 105 GLN A CA 1
ATOM 884 C C . GLN A 1 105 ? -11.520 -2.954 35.796 1.00 78.25 105 GLN A C 1
ATOM 886 O O . GLN A 1 105 ? -11.411 -2.285 36.822 1.00 78.25 105 GLN A O 1
ATOM 891 N N . GLN A 1 106 ? -11.718 -4.277 35.827 1.00 78.88 106 GLN A N 1
ATOM 892 C CA . GLN A 1 106 ? -11.797 -5.046 37.075 1.00 78.88 106 GLN A CA 1
ATOM 893 C C . GLN A 1 106 ? -10.470 -5.035 37.856 1.00 78.88 106 GLN A C 1
ATOM 895 O O . GLN A 1 106 ? -10.486 -4.936 39.079 1.00 78.88 106 GLN A O 1
ATOM 900 N N . GLU A 1 107 ? -9.327 -5.101 37.166 1.00 80.25 107 GLU A N 1
ATOM 901 C CA . GLU A 1 107 ? -7.993 -5.136 37.788 1.00 80.25 107 GLU A CA 1
ATOM 902 C C . GLU A 1 107 ? -7.511 -3.771 38.315 1.00 80.25 107 GLU A C 1
ATOM 904 O O . GLU A 1 107 ? -6.818 -3.722 39.330 1.00 80.25 107 GLU A O 1
ATOM 909 N N . LYS A 1 108 ? -7.827 -2.662 37.629 1.00 73.75 108 LYS A N 1
ATOM 910 C CA . LYS A 1 108 ? -7.292 -1.320 37.950 1.00 73.75 108 LYS A CA 1
ATOM 911 C C . LYS A 1 108 ? -8.239 -0.434 38.765 1.00 73.75 108 LYS A C 1
ATOM 913 O O . LYS A 1 108 ? -7.808 0.616 39.237 1.00 73.75 108 LYS A O 1
ATOM 918 N N . GLY A 1 109 ? -9.489 -0.861 38.954 1.00 64.81 109 GLY A N 1
ATOM 919 C CA . GLY A 1 109 ? -10.532 -0.074 39.610 1.00 64.81 109 GLY A CA 1
ATOM 920 C C . GLY A 1 109 ? -11.084 1.042 38.712 1.00 64.81 109 GLY A C 1
ATOM 921 O O . GLY A 1 109 ? -10.411 1.532 37.808 1.00 64.81 109 GLY A O 1
ATOM 922 N N . ALA A 1 110 ? -12.327 1.455 38.979 1.00 63.16 110 ALA A N 1
ATOM 923 C CA . ALA A 1 110 ? -13.109 2.374 38.138 1.00 63.16 110 ALA A CA 1
ATOM 924 C C . ALA A 1 110 ? -12.527 3.799 37.989 1.00 63.16 110 ALA A C 1
ATOM 926 O O . ALA A 1 110 ? -13.029 4.579 37.185 1.00 63.16 110 ALA A O 1
ATOM 927 N N . ASP A 1 111 ? -11.488 4.142 38.754 1.00 59.91 111 ASP A N 1
ATOM 928 C CA . ASP A 1 111 ? -10.911 5.491 38.821 1.00 59.91 111 ASP A CA 1
ATOM 929 C C . ASP A 1 111 ? -9.816 5.736 37.759 1.00 59.91 111 ASP A C 1
ATOM 931 O O . ASP A 1 111 ? -9.430 6.870 37.480 1.00 59.91 111 ASP A O 1
ATOM 935 N N . VAL A 1 112 ? -9.323 4.678 37.098 1.00 65.69 112 VAL A N 1
ATOM 936 C CA . VAL A 1 112 ? -8.306 4.808 36.044 1.00 65.69 112 VAL A CA 1
ATOM 937 C C . VAL A 1 112 ? -8.977 4.867 34.672 1.00 65.69 112 VAL A C 1
ATOM 939 O O . VAL A 1 112 ? -9.242 3.840 34.038 1.00 65.69 112 VAL A O 1
ATOM 942 N N . HIS A 1 113 ? -9.197 6.084 34.165 1.00 57.44 113 HIS A N 1
ATOM 943 C CA . HIS A 1 113 ? -9.656 6.299 32.792 1.00 57.44 113 HIS A CA 1
ATOM 944 C C . HIS A 1 113 ? -8.596 5.798 31.794 1.00 57.44 113 HIS A C 1
ATOM 946 O O . HIS A 1 113 ? -7.661 6.503 31.419 1.00 57.44 113 HIS A O 1
ATOM 952 N N . THR A 1 114 ? -8.738 4.555 31.339 1.00 62.09 114 THR A N 1
ATOM 953 C CA . THR A 1 114 ? -7.888 3.968 30.300 1.00 62.09 114 THR A CA 1
ATOM 954 C C . THR A 1 114 ? -8.522 4.225 28.940 1.00 62.09 114 THR A C 1
ATOM 956 O O . THR A 1 114 ? -9.522 3.611 28.576 1.00 62.09 114 THR A O 1
ATOM 959 N N . VAL A 1 115 ? -7.960 5.173 28.189 1.00 69.44 115 VAL A N 1
ATOM 960 C CA . VAL A 1 115 ? -8.301 5.345 26.772 1.00 69.44 115 VAL A CA 1
ATOM 961 C C . VAL A 1 115 ? -7.702 4.170 26.000 1.00 69.44 115 VAL A C 1
ATOM 963 O O . VAL A 1 115 ? -6.492 3.951 26.035 1.00 69.44 115 VAL A O 1
ATOM 966 N N . GLU A 1 116 ? -8.545 3.394 25.321 1.00 67.81 116 GLU A N 1
ATOM 967 C CA . GLU A 1 116 ? -8.102 2.290 24.469 1.00 67.81 116 GLU A CA 1
ATOM 968 C C . GLU A 1 116 ? -7.600 2.825 23.128 1.00 67.81 116 GLU A C 1
ATOM 970 O O . GLU A 1 116 ? -8.350 3.434 22.365 1.00 67.81 116 GLU A O 1
ATOM 975 N N . THR A 1 117 ? -6.336 2.558 22.813 1.00 74.62 117 THR A N 1
ATOM 976 C CA . THR A 1 117 ? -5.725 2.907 21.527 1.00 74.62 117 THR A CA 1
ATOM 977 C C . THR A 1 117 ? -5.535 1.668 20.664 1.00 74.62 117 THR A C 1
ATOM 979 O O . THR A 1 117 ? -5.417 0.543 21.157 1.00 74.62 117 THR A O 1
ATOM 982 N N . TYR A 1 118 ? -5.568 1.857 19.346 1.00 71.75 118 TYR A N 1
ATOM 983 C CA . TYR A 1 118 ? -5.282 0.800 18.388 1.00 71.75 118 TYR A CA 1
ATOM 984 C C . TYR A 1 118 ? -4.874 1.329 17.035 1.00 71.75 118 TYR A C 1
ATOM 986 O O . TYR A 1 118 ? -5.328 2.385 16.608 1.00 71.75 118 TYR A O 1
ATOM 994 N N . ASN A 1 119 ? -4.084 0.509 16.353 1.00 73.38 119 ASN A N 1
ATOM 995 C CA . ASN A 1 119 ? -3.718 0.731 14.972 1.00 73.38 119 ASN A CA 1
ATOM 996 C C . ASN A 1 119 ? -4.727 0.013 14.078 1.00 73.38 119 ASN A C 1
ATOM 998 O O . ASN A 1 119 ? -5.083 -1.145 14.317 1.00 73.38 119 ASN A O 1
ATOM 1002 N N . ILE A 1 120 ? -5.203 0.730 13.068 1.00 72.75 120 ILE A N 1
ATOM 1003 C CA . ILE A 1 120 ? -6.050 0.200 12.007 1.00 72.75 120 ILE A CA 1
ATOM 1004 C C . ILE A 1 120 ? -5.262 0.340 10.714 1.00 72.75 120 ILE A C 1
ATOM 1006 O O . ILE A 1 120 ? -4.767 1.421 10.410 1.00 72.75 120 ILE A O 1
ATOM 1010 N N . TYR A 1 121 ? -5.199 -0.748 9.958 1.00 74.88 121 TYR A N 1
ATOM 1011 C CA . TYR A 1 121 ? -4.554 -0.815 8.652 1.00 74.88 121 TYR A CA 1
ATOM 1012 C C . TYR A 1 121 ? -5.627 -0.794 7.547 1.00 74.88 121 TYR A C 1
ATOM 1014 O O . TYR A 1 121 ? -6.755 -1.245 7.770 1.00 74.88 121 TYR A O 1
ATOM 1022 N N . GLY A 1 122 ? -5.298 -0.268 6.366 1.00 75.56 122 GLY A N 1
ATOM 1023 C CA . GLY A 1 122 ? -6.201 -0.140 5.216 1.00 75.56 122 GLY A CA 1
ATOM 1024 C C . GLY A 1 122 ? -6.630 1.303 4.935 1.00 75.56 122 GLY A C 1
ATOM 1025 O O . GLY A 1 122 ? -5.808 2.212 4.959 1.00 75.56 122 GLY A O 1
ATOM 1026 N N . LEU A 1 123 ? -7.934 1.507 4.714 1.00 77.62 123 LEU A N 1
ATOM 1027 C CA . LEU A 1 123 ? -8.583 2.800 4.438 1.00 77.62 123 LEU A CA 1
ATOM 1028 C C . LEU A 1 123 ? -9.311 3.390 5.676 1.00 77.62 123 LEU A C 1
ATOM 1030 O O . LEU A 1 123 ? -10.511 3.678 5.601 1.00 77.62 123 LEU A O 1
ATOM 1034 N N . PRO A 1 124 ? -8.654 3.598 6.840 1.00 73.31 124 PRO A N 1
ATOM 1035 C CA . PRO A 1 124 ? -9.343 4.065 8.039 1.00 73.31 124 PRO A CA 1
ATOM 1036 C C . PRO A 1 124 ? -9.931 5.464 7.845 1.00 73.31 124 PRO A C 1
ATOM 1038 O O . PRO A 1 124 ? -11.033 5.720 8.307 1.00 73.31 124 PRO A O 1
ATOM 1041 N N . HIS A 1 125 ? -9.253 6.347 7.105 1.00 74.44 125 HIS A N 1
ATOM 1042 C CA . HIS A 1 125 ? -9.740 7.703 6.843 1.00 74.44 125 HIS A CA 1
ATOM 1043 C C . HIS A 1 125 ? -11.046 7.712 6.044 1.00 74.44 125 HIS A C 1
ATOM 1045 O O . HIS A 1 125 ? -11.994 8.378 6.448 1.00 74.44 125 HIS A O 1
ATOM 1051 N N . ALA A 1 126 ? -11.128 6.945 4.952 1.00 79.62 126 ALA A N 1
ATOM 1052 C CA . ALA A 1 126 ? -12.348 6.870 4.149 1.00 79.62 126 ALA A CA 1
ATOM 1053 C C . ALA A 1 126 ? -13.517 6.291 4.961 1.00 79.62 126 ALA A C 1
ATOM 1055 O O . ALA A 1 126 ? -14.634 6.793 4.884 1.00 79.62 126 ALA A O 1
ATOM 1056 N N . LEU A 1 127 ? -13.250 5.283 5.796 1.00 77.81 127 LEU A N 1
ATOM 1057 C CA . LEU A 1 127 ? -14.267 4.690 6.666 1.00 77.81 127 LEU A CA 1
ATOM 1058 C C . LEU A 1 127 ? -14.688 5.616 7.810 1.00 77.81 127 LEU A C 1
ATOM 1060 O O . LEU A 1 127 ? -15.855 5.606 8.184 1.00 77.81 127 LEU A O 1
ATOM 1064 N N . LEU A 1 128 ? -13.775 6.431 8.343 1.00 81.31 128 LEU A N 1
ATOM 1065 C CA . LEU A 1 128 ? -14.098 7.453 9.340 1.00 81.31 128 LEU A CA 1
ATOM 1066 C C . LEU A 1 128 ? -14.990 8.545 8.748 1.00 81.31 128 LEU A C 1
ATOM 1068 O O . LEU A 1 128 ? -15.998 8.890 9.357 1.00 81.31 128 LEU A O 1
ATOM 1072 N N . VAL A 1 129 ? -14.653 9.053 7.557 1.00 84.19 129 VAL A N 1
ATOM 1073 C CA . VAL A 1 129 ? -15.491 10.030 6.841 1.00 84.19 129 VAL A CA 1
ATOM 1074 C C . VAL A 1 129 ? -16.873 9.438 6.579 1.00 84.19 129 VAL A C 1
ATOM 1076 O O . VAL A 1 129 ? -17.872 10.036 6.969 1.00 84.19 129 VAL A O 1
ATOM 1079 N N . PHE A 1 130 ? -16.927 8.222 6.032 1.00 84.38 130 PHE A N 1
ATOM 1080 C CA . PHE A 1 130 ? -18.183 7.512 5.804 1.00 84.38 130 PHE A CA 1
ATOM 1081 C C . PHE A 1 130 ? -18.997 7.335 7.095 1.00 84.38 130 PHE A C 1
ATOM 1083 O O . PHE A 1 130 ? -20.198 7.589 7.109 1.00 84.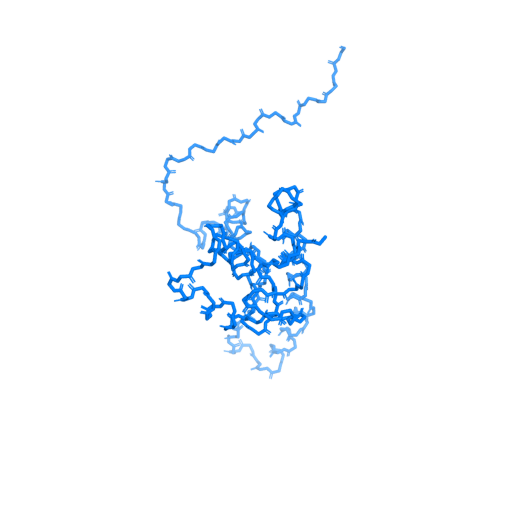38 130 PHE A O 1
ATOM 1090 N N . ALA A 1 131 ? -18.364 6.950 8.206 1.00 84.50 131 ALA A N 1
ATOM 1091 C CA . ALA A 1 131 ? -19.048 6.796 9.488 1.00 84.50 131 ALA A CA 1
ATOM 1092 C C . ALA A 1 131 ? -19.620 8.125 10.010 1.00 84.50 131 ALA A C 1
ATOM 1094 O O . ALA A 1 131 ? -20.724 8.135 10.552 1.00 84.50 131 ALA A O 1
ATOM 1095 N N . TYR A 1 132 ? -18.908 9.242 9.827 1.00 84.88 132 TYR A N 1
ATOM 1096 C CA . TYR A 1 132 ? -19.407 10.573 10.184 1.00 84.88 132 TYR A CA 1
ATOM 1097 C C . TYR A 1 132 ? -20.559 11.048 9.295 1.00 84.88 132 TYR A C 1
ATOM 1099 O O . TYR A 1 132 ? -21.410 11.796 9.774 1.00 84.88 132 TYR A O 1
ATOM 1107 N N . GLU A 1 133 ? -20.605 10.617 8.036 1.00 84.25 133 GLU A N 1
ATOM 1108 C CA . GLU A 1 133 ? -21.710 10.921 7.121 1.00 84.25 133 GLU A CA 1
ATOM 1109 C C . GLU A 1 133 ? -22.951 10.063 7.396 1.00 84.25 133 GLU A C 1
ATOM 1111 O O . GLU A 1 133 ? -24.069 10.575 7.380 1.00 84.25 133 GLU A O 1
ATOM 1116 N N . VAL A 1 134 ? -22.766 8.771 7.685 1.00 89.50 134 VAL A N 1
ATOM 1117 C CA . VAL A 1 134 ? -23.867 7.811 7.876 1.00 89.50 134 VAL A CA 1
ATOM 1118 C C . VAL A 1 134 ? -24.460 7.856 9.283 1.00 89.50 134 VAL A C 1
ATOM 1120 O O . VAL A 1 134 ? -25.643 7.562 9.449 1.00 89.50 134 VAL A O 1
ATOM 1123 N N . ILE A 1 135 ? -23.670 8.215 10.300 1.00 87.12 135 ILE A N 1
ATOM 1124 C CA . ILE A 1 135 ? -24.112 8.282 11.698 1.00 87.12 135 ILE A CA 1
ATOM 1125 C C . ILE A 1 135 ? -24.071 9.751 12.150 1.00 87.12 135 ILE A C 1
ATOM 1127 O O . ILE A 1 135 ? -23.025 10.225 12.610 1.00 87.12 135 ILE A O 1
ATOM 1131 N N . PRO A 1 136 ? -25.200 10.487 12.070 1.00 84.00 136 PRO A N 1
ATOM 1132 C CA . PRO A 1 136 ? -25.240 11.923 12.356 1.00 84.00 136 PRO A CA 1
ATOM 1133 C C . PRO A 1 136 ? -24.735 12.284 13.756 1.00 84.00 136 PRO A C 1
ATOM 1135 O O . PRO A 1 136 ? -24.125 13.331 13.955 1.00 84.00 136 PRO A O 1
ATOM 1138 N N . GLU A 1 137 ? -24.951 11.408 14.735 1.00 87.94 137 GLU A N 1
ATOM 1139 C CA . GLU A 1 137 ? -24.470 11.576 16.111 1.00 87.94 137 GLU A CA 1
ATOM 1140 C C . GLU A 1 137 ? -22.939 11.602 16.192 1.00 87.94 137 GLU A C 1
ATOM 1142 O O . GLU A 1 137 ? -22.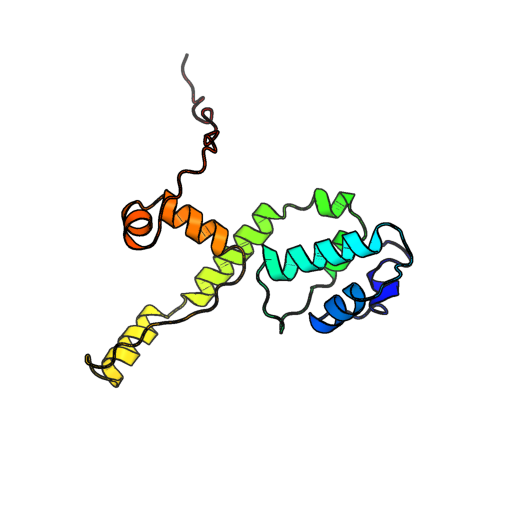371 12.407 16.928 1.00 87.94 137 GLU A O 1
ATOM 1147 N N . LEU A 1 138 ? -22.250 10.762 15.411 1.00 83.69 138 LEU A N 1
ATOM 1148 C CA . LEU A 1 138 ? -20.788 10.778 15.355 1.00 83.69 138 LEU A CA 1
ATOM 1149 C C . LEU A 1 138 ? -20.297 12.021 14.618 1.00 83.69 138 LEU A C 1
ATOM 1151 O O . LEU A 1 138 ? -19.387 12.695 15.100 1.00 83.69 138 LEU A O 1
ATOM 1155 N N . GLY A 1 139 ? -20.924 12.346 13.485 1.00 81.00 139 GLY A N 1
ATOM 1156 C CA . GLY A 1 139 ? -20.579 13.523 12.694 1.00 81.00 139 GLY A CA 1
ATOM 1157 C C . GLY A 1 139 ? -20.764 14.836 13.457 1.00 81.00 139 GLY A C 1
ATOM 1158 O O . GLY A 1 139 ? -19.912 15.708 13.365 1.00 81.00 139 GLY A O 1
ATOM 1159 N N . THR A 1 140 ? -21.823 14.968 14.259 1.00 81.62 140 THR A N 1
ATOM 1160 C CA . THR A 1 140 ? -22.080 16.170 15.078 1.00 81.62 140 THR A CA 1
ATOM 1161 C C . THR A 1 140 ? -21.178 16.260 16.304 1.00 81.62 140 THR A C 1
ATOM 1163 O O . THR A 1 140 ? -20.794 17.359 16.700 1.00 81.62 140 THR A O 1
ATOM 1166 N N . ARG A 1 141 ? -20.833 15.121 16.916 1.00 84.94 141 ARG A N 1
ATOM 1167 C CA . ARG A 1 141 ? -20.036 15.089 18.148 1.00 84.94 141 ARG A CA 1
ATOM 1168 C C . ARG A 1 141 ? -18.532 15.199 17.904 1.00 84.94 141 ARG A C 1
ATOM 1170 O O . ARG A 1 141 ? -17.832 15.768 18.738 1.00 84.94 141 ARG A O 1
ATOM 1177 N N . PHE A 1 142 ? -18.037 14.631 16.806 1.00 81.81 142 PHE A N 1
ATOM 1178 C CA . PHE A 1 142 ? -16.601 14.503 16.532 1.00 81.81 142 PHE A CA 1
ATOM 1179 C C . PHE A 1 142 ? -16.159 15.134 15.206 1.00 81.81 142 PHE A C 1
ATOM 1181 O O . PHE A 1 142 ? -14.958 15.285 14.981 1.00 81.81 142 PHE A O 1
ATOM 1188 N N . GLY A 1 143 ? -17.095 15.506 14.331 1.00 74.12 143 GLY A N 1
ATOM 1189 C CA . GLY A 1 143 ? -16.811 16.152 13.055 1.00 74.12 143 GLY A CA 1
ATOM 1190 C C . GLY A 1 143 ? -17.209 17.627 13.040 1.00 74.12 143 GLY A C 1
ATOM 1191 O O . GLY A 1 143 ? -18.161 18.053 13.687 1.00 74.12 143 GLY A O 1
ATOM 1192 N N . THR A 1 144 ? -16.505 18.416 12.231 1.00 70.94 144 THR A N 1
ATOM 1193 C CA . THR A 1 144 ? -16.958 19.757 11.841 1.00 70.94 144 THR A CA 1
ATOM 1194 C C . THR A 1 144 ? -17.204 19.739 10.345 1.00 70.94 144 THR A C 1
ATOM 1196 O O . THR A 1 144 ? -16.257 19.657 9.560 1.00 70.94 144 THR A O 1
ATOM 1199 N N . ARG A 1 145 ? -18.472 19.823 9.928 1.00 66.12 145 ARG A N 1
ATOM 1200 C CA . ARG A 1 145 ? -18.820 19.916 8.507 1.00 66.12 145 ARG A CA 1
ATOM 1201 C C . ARG A 1 145 ? -18.348 21.267 7.977 1.00 66.12 145 ARG A C 1
ATOM 1203 O O . ARG A 1 145 ? -18.973 22.293 8.232 1.00 66.12 145 ARG A O 1
ATOM 1210 N N . ARG A 1 146 ? -17.243 21.282 7.235 1.00 67.62 146 ARG A N 1
ATOM 1211 C CA . ARG A 1 146 ? -16.906 22.433 6.395 1.00 67.62 146 ARG A CA 1
ATOM 1212 C C . ARG A 1 146 ? -17.814 22.357 5.176 1.00 67.62 146 ARG A C 1
ATOM 1214 O O . ARG A 1 146 ? -17.802 21.346 4.480 1.00 67.62 146 ARG A O 1
ATOM 1221 N N . GLN A 1 147 ? -18.629 23.384 4.948 1.00 52.56 147 GLN A N 1
ATOM 1222 C CA . GLN A 1 147 ? -19.309 23.553 3.667 1.00 52.56 147 GLN A CA 1
ATOM 1223 C C . GLN A 1 147 ? -18.228 23.764 2.607 1.00 52.56 147 GLN A C 1
ATOM 1225 O O . GLN A 1 147 ? -17.737 24.869 2.408 1.00 52.56 147 GLN A O 1
ATOM 1230 N N . ILE A 1 148 ? -17.793 22.675 1.990 1.00 55.22 148 ILE A N 1
ATOM 1231 C CA . ILE A 1 148 ? -17.177 22.726 0.678 1.00 55.22 148 ILE A CA 1
ATOM 1232 C C . ILE A 1 148 ? -18.341 22.433 -0.258 1.00 55.22 148 ILE A C 1
ATOM 1234 O O . ILE A 1 148 ? -18.996 21.401 -0.107 1.00 55.22 148 ILE A O 1
ATOM 1238 N N . GLU A 1 149 ? -18.661 23.371 -1.146 1.00 42.31 149 GLU A N 1
ATOM 1239 C CA . GLU A 1 149 ? -19.656 23.201 -2.206 1.00 42.31 149 GLU A CA 1
ATOM 1240 C C . GLU A 1 149 ? -19.170 22.130 -3.196 1.00 42.31 149 GLU A C 1
ATOM 1242 O O . GLU A 1 149 ? -18.740 22.413 -4.307 1.00 42.31 149 GLU A O 1
ATOM 1247 N N . LEU A 1 150 ? -19.179 20.871 -2.778 1.00 49.00 150 LEU A N 1
ATOM 1248 C CA . LEU A 1 150 ? -19.103 19.724 -3.662 1.00 49.00 150 LEU A CA 1
ATOM 1249 C C . LEU A 1 150 ? -20.458 19.052 -3.548 1.00 49.00 150 LEU A C 1
ATOM 1251 O O . LEU A 1 150 ? -20.755 18.364 -2.573 1.00 49.00 150 LEU A O 1
ATOM 1255 N N . SER A 1 151 ? -21.300 19.358 -4.533 1.00 35.91 151 SER A N 1
ATOM 1256 C CA . SER A 1 151 ? -22.565 18.675 -4.763 1.00 35.91 151 SER A CA 1
ATOM 1257 C C . SER A 1 151 ? -22.303 17.166 -4.745 1.00 35.91 151 SER A C 1
ATOM 1259 O O . SER A 1 151 ? -21.528 16.689 -5.580 1.00 35.91 151 SER A O 1
ATOM 1261 N N . PRO A 1 152 ? -22.876 16.397 -3.805 1.00 43.78 152 PRO A N 1
ATOM 1262 C CA . PRO A 1 152 ? -22.788 14.957 -3.886 1.00 43.78 152 PRO A CA 1
ATOM 1263 C C . PRO A 1 152 ? -23.644 14.543 -5.083 1.00 43.78 152 PRO A C 1
ATOM 1265 O O . PRO A 1 152 ? -24.870 14.599 -5.031 1.00 43.78 152 PRO A O 1
ATOM 1268 N N . HIS A 1 153 ? -22.998 14.135 -6.174 1.00 43.06 153 HIS A N 1
ATOM 1269 C CA . HIS A 1 153 ? -23.635 13.281 -7.168 1.00 43.06 153 HIS A CA 1
ATOM 1270 C C . HIS A 1 153 ? -23.917 11.937 -6.489 1.00 43.06 153 HIS A C 1
ATOM 1272 O O . HIS A 1 153 ? -23.152 10.982 -6.599 1.00 43.06 153 HIS A O 1
ATOM 1278 N N . VAL A 1 154 ? -24.993 11.896 -5.705 1.00 39.22 154 VAL A N 1
ATOM 1279 C CA . VAL A 1 154 ? -25.651 10.649 -5.344 1.00 39.22 154 VAL A CA 1
ATOM 1280 C C . VAL A 1 154 ? -26.091 10.035 -6.667 1.00 39.22 154 VAL A C 1
ATOM 1282 O O . VAL A 1 154 ? -26.747 10.691 -7.472 1.00 39.22 154 VAL A O 1
ATOM 1285 N N . CYS A 1 155 ? -25.668 8.799 -6.914 1.00 37.91 155 CYS A N 1
ATOM 1286 C CA . CYS A 1 155 ? -26.193 7.988 -8.000 1.00 37.91 155 CYS A CA 1
ATOM 1287 C C . CYS A 1 155 ? -27.657 7.664 -7.658 1.00 37.91 155 CYS A C 1
ATOM 1289 O O . CYS A 1 155 ? -27.952 6.651 -7.023 1.00 37.91 155 CYS A O 1
ATOM 1291 N N . GLU A 1 156 ? -28.568 8.579 -7.984 1.00 38.28 156 GLU A N 1
ATOM 1292 C CA . GLU A 1 156 ? -29.987 8.280 -8.133 1.00 38.28 156 GLU A CA 1
ATOM 1293 C C . GLU A 1 156 ? -30.116 7.441 -9.403 1.00 38.28 156 GLU A C 1
ATOM 1295 O O . GLU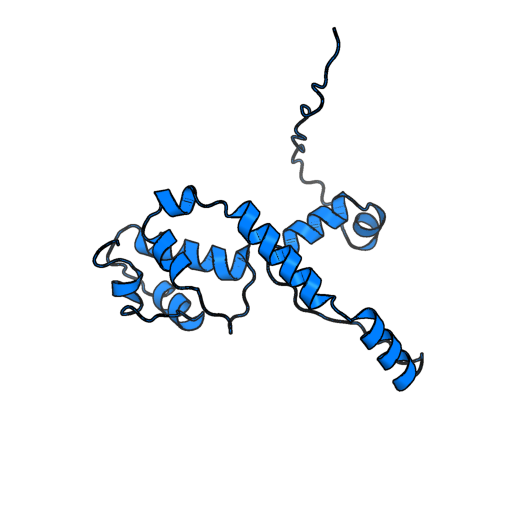 A 1 156 ? -30.220 8.011 -10.475 1.00 38.28 156 GLU A O 1
ATOM 1300 N N . ASP A 1 157 ? -29.942 6.118 -9.296 1.00 41.19 157 ASP A N 1
ATOM 1301 C CA . ASP A 1 157 ? -30.560 5.111 -10.179 1.00 41.19 157 ASP A CA 1
ATOM 1302 C C . ASP A 1 157 ? -30.060 3.694 -9.826 1.00 41.19 157 ASP A C 1
ATOM 1304 O O . ASP A 1 157 ? -29.304 3.059 -10.556 1.00 41.19 157 ASP A O 1
ATOM 1308 N N . CYS A 1 158 ? -30.506 3.164 -8.681 1.00 41.09 158 CYS A N 1
ATOM 1309 C CA . CYS A 1 158 ? -30.442 1.723 -8.373 1.00 41.09 158 CYS A CA 1
ATOM 1310 C C . CYS A 1 158 ? -31.802 1.166 -7.910 1.00 41.09 158 CYS A C 1
ATOM 1312 O O . CYS A 1 158 ? -31.867 0.177 -7.182 1.00 41.09 158 CYS A O 1
ATOM 1314 N N . THR A 1 159 ? -32.904 1.779 -8.341 1.00 42.09 159 THR A N 1
ATOM 1315 C CA . THR A 1 159 ? -34.266 1.272 -8.118 1.00 42.09 159 THR A CA 1
ATOM 1316 C C . THR A 1 159 ? -35.032 1.228 -9.431 1.00 42.09 159 THR A C 1
ATOM 1318 O O . THR A 1 159 ? -36.005 1.943 -9.632 1.00 42.09 159 THR A O 1
ATOM 1321 N N . GLY A 1 160 ? -34.574 0.360 -10.328 1.00 38.19 160 GLY A N 1
ATOM 1322 C CA . GLY A 1 160 ? -35.375 -0.178 -11.422 1.00 38.19 160 GLY A CA 1
ATOM 1323 C C . GLY A 1 160 ? -35.679 -1.645 -11.138 1.00 38.19 160 GLY A C 1
ATOM 1324 O O . GLY A 1 160 ? -35.087 -2.519 -11.761 1.00 38.19 160 GLY A O 1
ATOM 1325 N N . ALA A 1 161 ? -36.535 -1.909 -10.149 1.00 38.97 161 ALA A N 1
ATOM 1326 C CA . ALA A 1 161 ? -37.177 -3.208 -9.983 1.00 38.97 161 ALA A CA 1
ATOM 1327 C C . ALA A 1 161 ? -38.591 -3.112 -10.566 1.00 38.97 161 ALA A C 1
ATOM 1329 O O . ALA A 1 161 ? -39.385 -2.289 -10.119 1.00 38.97 161 ALA A O 1
ATOM 1330 N N . ASP A 1 162 ? -38.834 -3.931 -11.587 1.00 39.91 162 ASP A N 1
ATOM 1331 C CA . ASP A 1 162 ? -40.093 -4.572 -11.971 1.00 39.91 162 ASP A CA 1
ATOM 1332 C C . ASP A 1 162 ? -41.417 -3.876 -11.605 1.00 39.91 162 ASP A C 1
ATOM 1334 O O . ASP A 1 162 ? -41.836 -3.868 -10.448 1.00 39.91 162 ASP A O 1
ATOM 1338 N N . SER A 1 163 ? -42.161 -3.422 -12.622 1.00 38.34 163 SER A N 1
ATOM 1339 C CA . SER A 1 163 ? -43.604 -3.714 -12.779 1.00 38.34 163 SER A CA 1
ATOM 1340 C C . SER A 1 163 ? -44.225 -3.002 -13.991 1.00 38.34 163 SER A C 1
ATOM 1342 O O . SER A 1 163 ? -44.556 -1.819 -13.921 1.00 38.34 163 SER A O 1
ATOM 1344 N N . SER A 1 164 ? -44.449 -3.752 -15.077 1.00 39.06 164 SER A N 1
ATOM 1345 C CA . SER A 1 164 ? -45.715 -3.894 -15.844 1.00 39.06 164 SER A CA 1
ATOM 1346 C C . SER A 1 164 ? -45.448 -4.425 -17.248 1.00 39.06 164 SER A C 1
ATOM 1348 O O . SER A 1 164 ? -44.663 -3.786 -17.979 1.00 39.06 164 SER A O 1
#